Protein AF-A0AAW0ZLN6-F1 (afdb_monomer_lite)

Foldseek 3Di:
DDDDDPDDPPPPPPPDPPPPDLCLQPVVLVPDDLDDPVDDDDDDDDDPDDDVPVVVVVVVVVQVPPDDDDDDDDDDPVNLLVCLVVLLPDDCVPPNRNSSLSVVQVVVCPDPVDPNDDDPVSVVSSVSVVSVVVVVVRVVVVVVVVVVVVVVVVVVVVVVVVVVVVVVPD

Sequence (170 aa):
MRRREKTARSEISSKGRKQVDEDAWREPLEAISINDDEWWCMVTMMVETITEHSRFVSLFNAAAEEGKRKAIYSLSYHKMLASVRTLSKQSLDKCPAIQGVCHYASKVLNEENYYGALPSWLMARIIKYLIYRAREESIGIVKRLADLEREIDEEYWIMQTVANSGEKQD

Secondary structure (DSSP, 8-state):
---------------------TTTTHHHHHH--S--SS------PPPSSSS-HHHHHHHHHHHHHS-S--PPPP--HHHHHHHHHHHTTS-GGGSTTTTHHHHHHHHHHHSTTS-S---HHHHHHHHHHHHHHHHHHHHHHHHHHHHHHHHHHHHHHHHHHHHHHHTT--

Organism: NCBI:txid166442

Radius of gyration: 26.91 Å; chains: 1; bounding box: 92×45×73 Å

Structure (mmCIF, N/CA/C/O backbone):
data_AF-A0AAW0ZLN6-F1
#
_entry.id   AF-A0AAW0ZLN6-F1
#
loop_
_atom_site.group_PDB
_atom_site.id
_atom_site.type_symbol
_atom_site.label_atom_id
_atom_site.label_alt_id
_atom_site.label_comp_id
_atom_site.label_asym_id
_atom_site.label_entity_id
_atom_site.label_seq_id
_atom_site.pdbx_PDB_ins_code
_atom_site.Cartn_x
_atom_site.Cartn_y
_atom_site.Cartn_z
_atom_site.occupancy
_atom_site.B_iso_or_equiv
_atom_site.auth_seq_id
_atom_site.auth_comp_id
_atom_site.auth_asym_id
_atom_site.auth_atom_id
_atom_site.pdbx_PDB_model_num
ATOM 1 N N . MET A 1 1 ? 64.505 -22.760 26.248 1.00 38.78 1 MET A N 1
ATOM 2 C CA . MET A 1 1 ? 64.114 -22.612 24.825 1.00 38.78 1 MET A CA 1
ATOM 3 C C . MET A 1 1 ? 62.632 -22.935 24.668 1.00 38.78 1 MET A C 1
ATOM 5 O O . MET A 1 1 ? 62.131 -23.801 25.370 1.00 38.78 1 MET A O 1
ATOM 9 N N . ARG A 1 2 ? 61.936 -22.150 23.839 1.00 41.72 2 ARG A N 1
ATOM 10 C CA . ARG A 1 2 ? 60.476 -21.935 23.797 1.00 41.72 2 ARG A CA 1
ATOM 11 C C . ARG A 1 2 ? 59.646 -23.190 23.470 1.00 41.72 2 ARG A C 1
ATOM 13 O O . ARG A 1 2 ? 59.911 -23.857 22.474 1.00 41.72 2 ARG A O 1
ATOM 20 N N . ARG A 1 3 ? 58.581 -23.428 24.252 1.00 37.84 3 ARG A N 1
ATOM 21 C CA . ARG A 1 3 ? 57.436 -24.281 23.881 1.00 37.84 3 ARG A CA 1
ATOM 22 C C . ARG A 1 3 ? 56.754 -23.668 22.651 1.00 37.84 3 ARG A C 1
ATOM 24 O O . ARG A 1 3 ? 56.339 -22.515 22.699 1.00 37.84 3 ARG A O 1
ATOM 31 N N . ARG A 1 4 ? 56.665 -24.417 21.549 1.00 39.91 4 ARG A N 1
ATOM 32 C CA . ARG A 1 4 ? 55.800 -24.076 20.411 1.00 39.91 4 ARG A CA 1
ATOM 33 C C . ARG A 1 4 ? 54.396 -24.587 20.719 1.00 39.91 4 ARG A C 1
ATOM 35 O O . ARG A 1 4 ? 54.138 -25.782 20.607 1.00 39.91 4 ARG A O 1
ATOM 42 N N . GLU A 1 5 ? 53.517 -23.678 21.117 1.00 41.06 5 GLU A N 1
ATOM 43 C CA . GLU A 1 5 ? 52.072 -23.886 21.071 1.00 41.06 5 GLU A CA 1
ATOM 44 C C . GLU A 1 5 ? 51.669 -24.112 19.609 1.00 41.06 5 GLU A C 1
ATOM 46 O O . GLU A 1 5 ? 51.862 -23.250 18.751 1.00 41.06 5 GLU A O 1
ATOM 51 N N . LYS A 1 6 ? 51.166 -25.310 19.303 1.00 42.81 6 LYS A N 1
ATOM 52 C CA . LYS A 1 6 ? 50.461 -25.568 18.048 1.00 42.81 6 LYS A CA 1
ATOM 53 C C . LYS A 1 6 ? 49.054 -25.017 18.218 1.00 42.81 6 LYS A C 1
ATOM 55 O O . LYS A 1 6 ? 48.228 -25.613 18.902 1.00 42.81 6 LYS A O 1
ATOM 60 N N . THR A 1 7 ? 48.818 -23.862 17.616 1.00 39.91 7 THR A N 1
ATOM 61 C CA . THR A 1 7 ? 47.513 -23.222 17.502 1.00 39.91 7 THR A CA 1
ATOM 62 C C . THR A 1 7 ? 46.550 -24.192 16.821 1.00 39.91 7 THR A C 1
ATOM 64 O O . THR A 1 7 ? 46.759 -24.584 15.670 1.00 39.91 7 THR A O 1
ATOM 67 N N . ALA A 1 8 ? 45.512 -24.606 17.546 1.00 41.22 8 ALA A N 1
ATOM 68 C CA . ALA A 1 8 ? 44.371 -25.294 16.971 1.00 41.22 8 ALA A CA 1
ATOM 69 C C . ALA A 1 8 ? 43.757 -24.366 15.915 1.00 41.22 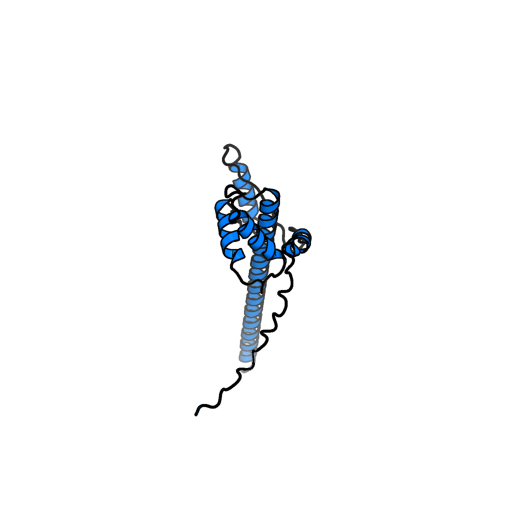8 ALA A C 1
ATOM 71 O O . ALA A 1 8 ? 43.285 -23.275 16.236 1.00 41.22 8 ALA A O 1
ATOM 72 N N . ARG A 1 9 ? 43.817 -24.771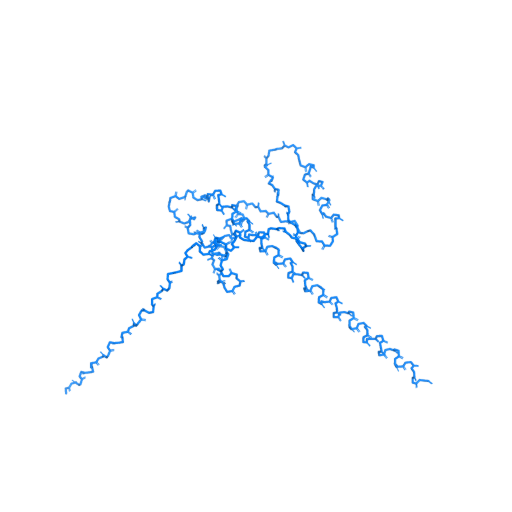 14.642 1.00 39.38 9 ARG A N 1
ATOM 73 C CA . ARG A 1 9 ? 43.003 -24.160 13.592 1.00 39.38 9 ARG A CA 1
ATOM 74 C C . ARG A 1 9 ? 41.553 -24.398 13.995 1.00 39.38 9 ARG A C 1
ATOM 76 O O . ARG A 1 9 ? 41.092 -25.533 13.937 1.00 39.38 9 ARG A O 1
ATOM 83 N N . SER A 1 10 ? 40.863 -23.351 14.441 1.00 37.06 10 SER A N 1
ATOM 84 C CA . SER A 1 10 ? 39.412 -23.391 14.471 1.00 37.06 10 SER A CA 1
ATOM 85 C C . SER A 1 10 ? 38.959 -23.476 13.020 1.00 37.06 10 SER A C 1
ATOM 87 O O . SER A 1 10 ? 39.154 -22.565 12.214 1.00 37.06 10 SER A O 1
ATOM 89 N N . GLU A 1 11 ? 38.420 -24.632 12.657 1.00 37.75 11 GLU A N 1
ATOM 90 C CA . GLU A 1 11 ? 37.559 -24.743 11.497 1.00 37.75 11 GLU A CA 1
ATOM 91 C C . GLU A 1 11 ? 36.380 -23.813 11.766 1.00 37.75 11 GLU A C 1
ATOM 93 O O . GLU A 1 11 ? 35.465 -24.113 12.534 1.00 37.75 11 GLU A O 1
ATOM 98 N N . ILE A 1 12 ? 36.444 -22.618 11.179 1.00 40.19 12 ILE A N 1
ATOM 99 C CA . ILE A 1 12 ? 35.278 -21.769 11.010 1.00 40.19 12 ILE A CA 1
ATOM 100 C C . ILE A 1 12 ? 34.367 -22.566 10.084 1.00 40.19 12 ILE A C 1
ATOM 102 O O . ILE A 1 12 ? 34.496 -22.515 8.863 1.00 40.19 12 ILE A O 1
ATOM 106 N N . SER A 1 13 ? 33.494 -23.362 10.700 1.00 37.44 13 SER A N 1
ATOM 107 C CA . SER A 1 13 ? 32.329 -23.971 10.082 1.00 37.44 13 SER A CA 1
ATOM 108 C C . SER A 1 13 ? 31.575 -22.851 9.378 1.00 37.44 13 SER A C 1
ATOM 110 O O . SER A 1 13 ? 30.808 -22.108 10.000 1.00 37.44 13 SER A O 1
ATOM 112 N N . SER A 1 14 ? 31.803 -22.723 8.075 1.00 42.25 14 SER A N 1
ATOM 113 C CA . SER A 1 14 ? 30.964 -21.979 7.158 1.00 42.25 14 SER A CA 1
ATOM 114 C C . SER A 1 14 ? 29.592 -22.644 7.178 1.00 42.25 14 SER A C 1
ATOM 116 O O . SER A 1 14 ? 29.271 -23.492 6.352 1.00 42.25 14 SER A O 1
ATOM 118 N N . LYS A 1 15 ? 28.768 -22.276 8.173 1.00 43.50 15 LYS A N 1
ATOM 119 C CA . LYS A 1 15 ? 27.323 -22.488 8.129 1.00 43.50 15 LYS A CA 1
ATOM 120 C C . LYS A 1 15 ? 26.894 -21.952 6.774 1.00 43.50 15 LYS A C 1
ATOM 122 O O . LYS A 1 15 ? 26.976 -20.743 6.551 1.00 43.50 15 LYS A O 1
ATOM 127 N N . GLY A 1 16 ? 26.550 -22.866 5.868 1.00 39.69 16 GLY A N 1
ATOM 128 C CA . GLY A 1 16 ? 26.149 -22.535 4.514 1.00 39.69 16 GLY A CA 1
ATOM 129 C C . GLY A 1 16 ? 25.142 -21.402 4.591 1.00 39.69 16 GLY A C 1
ATOM 130 O O . GLY A 1 16 ? 24.131 -21.518 5.290 1.00 39.69 16 GLY A O 1
ATOM 131 N N . ARG A 1 17 ? 25.455 -20.273 3.947 1.00 47.38 17 ARG A N 1
ATOM 132 C CA . ARG A 1 17 ? 24.444 -19.255 3.687 1.00 47.38 17 ARG A CA 1
ATOM 133 C C . ARG A 1 17 ? 23.323 -20.004 2.981 1.00 47.38 17 ARG A C 1
ATOM 135 O O . ARG A 1 17 ? 23.531 -20.465 1.862 1.00 47.38 17 ARG A O 1
ATOM 142 N N . LYS A 1 18 ? 22.189 -20.204 3.664 1.00 53.25 18 LYS A N 1
ATOM 143 C CA . LYS A 1 18 ? 20.968 -20.675 3.011 1.00 53.25 18 LYS A CA 1
ATOM 144 C C . LYS A 1 18 ? 20.799 -19.771 1.801 1.00 53.25 18 LYS A C 1
ATOM 146 O O . LYS A 1 18 ? 20.808 -18.551 1.963 1.00 53.25 18 LYS A O 1
ATOM 151 N N . GLN A 1 19 ? 20.780 -20.365 0.617 1.00 54.72 19 GLN A N 1
ATOM 152 C CA . GLN A 1 19 ? 20.535 -19.640 -0.615 1.00 54.72 19 GLN A CA 1
ATOM 153 C C . GLN A 1 19 ? 19.137 -19.041 -0.450 1.00 54.72 19 GLN A C 1
ATOM 155 O O . GLN A 1 19 ? 18.147 -19.768 -0.425 1.00 54.72 19 GLN A O 1
ATOM 160 N N . VAL A 1 20 ? 19.078 -17.747 -0.140 1.00 64.12 20 VAL A N 1
ATOM 161 C CA . VAL A 1 20 ? 17.812 -17.031 -0.031 1.00 64.12 20 VAL A CA 1
ATOM 162 C C . VAL A 1 20 ? 17.320 -16.913 -1.459 1.00 64.12 20 VAL A C 1
ATOM 164 O O . VAL A 1 20 ? 18.023 -16.352 -2.297 1.00 64.12 20 VAL A O 1
ATOM 167 N N . ASP A 1 21 ? 16.170 -17.513 -1.739 1.00 76.50 21 ASP A N 1
ATOM 168 C CA . ASP A 1 21 ? 15.508 -17.363 -3.024 1.00 76.50 21 ASP A CA 1
ATOM 169 C C . ASP A 1 21 ? 15.194 -15.873 -3.236 1.00 76.50 21 ASP A C 1
ATOM 171 O O . ASP A 1 21 ? 14.405 -15.279 -2.497 1.00 76.50 21 ASP A O 1
ATOM 175 N N . GLU A 1 22 ? 15.878 -15.260 -4.209 1.00 75.75 22 GLU A N 1
ATOM 176 C CA . GLU A 1 22 ? 15.745 -13.836 -4.534 1.00 75.75 22 GLU A CA 1
ATOM 177 C C . GLU A 1 22 ? 14.335 -13.487 -5.037 1.00 75.75 22 GLU A C 1
ATOM 179 O O . GLU A 1 22 ? 13.970 -12.312 -5.008 1.00 75.75 22 GLU A O 1
ATOM 184 N N . ASP A 1 23 ? 13.540 -14.484 -5.443 1.00 83.62 23 ASP A N 1
ATOM 185 C CA . ASP A 1 23 ? 12.185 -14.336 -5.976 1.00 83.62 23 ASP A CA 1
ATOM 186 C C . ASP A 1 23 ? 11.084 -14.810 -5.012 1.00 83.62 23 ASP A C 1
ATOM 188 O O . ASP A 1 23 ? 9.899 -14.715 -5.343 1.00 83.62 23 ASP A O 1
ATOM 192 N N . ALA A 1 24 ? 11.428 -15.211 -3.782 1.00 87.50 24 ALA A N 1
ATOM 193 C CA . ALA A 1 24 ? 10.465 -15.665 -2.766 1.00 87.50 24 ALA A CA 1
ATOM 194 C C . ALA A 1 24 ? 9.379 -14.625 -2.415 1.00 87.50 24 ALA A C 1
ATOM 196 O O . ALA A 1 24 ? 8.354 -14.944 -1.814 1.00 87.50 24 ALA A O 1
ATOM 197 N N . TRP A 1 25 ? 9.594 -13.361 -2.781 1.00 90.06 25 TRP A N 1
ATOM 198 C CA . TRP A 1 25 ? 8.637 -12.271 -2.615 1.00 90.06 25 TRP A CA 1
ATOM 199 C C . TRP A 1 25 ? 7.495 -12.301 -3.634 1.00 90.06 25 TRP A C 1
ATOM 201 O O . TRP A 1 25 ? 6.446 -11.703 -3.386 1.00 90.06 25 TRP A O 1
ATOM 211 N N . ARG A 1 26 ? 7.688 -12.959 -4.783 1.00 91.69 26 ARG A N 1
ATOM 212 C CA . ARG A 1 26 ? 6.788 -12.872 -5.934 1.00 91.69 26 ARG A CA 1
ATOM 213 C C . ARG A 1 26 ? 5.435 -13.497 -5.636 1.00 91.69 26 ARG A C 1
ATOM 215 O O . ARG A 1 26 ? 4.430 -12.803 -5.724 1.00 91.69 26 ARG A O 1
ATOM 222 N N . GLU A 1 27 ? 5.402 -14.774 -5.274 1.00 92.00 27 GLU A N 1
ATOM 223 C CA . GLU A 1 27 ? 4.145 -15.493 -5.033 1.00 92.00 27 GLU A CA 1
ATOM 224 C C . GLU A 1 27 ? 3.299 -14.835 -3.924 1.00 92.00 27 GLU A C 1
ATOM 226 O O . GLU A 1 27 ? 2.135 -14.524 -4.190 1.00 92.00 27 GLU A O 1
ATOM 231 N N . PRO A 1 28 ? 3.853 -14.485 -2.743 1.00 91.31 28 PRO A N 1
ATOM 232 C CA . PRO A 1 28 ? 3.074 -13.814 -1.705 1.00 91.31 28 PRO A CA 1
ATOM 233 C C . PRO A 1 28 ? 2.571 -12.431 -2.136 1.00 91.31 28 PRO A C 1
ATOM 235 O O . PRO A 1 28 ? 1.467 -12.037 -1.768 1.00 91.31 28 PRO A O 1
ATOM 238 N N . LEU A 1 29 ? 3.343 -11.691 -2.941 1.00 91.88 29 LEU A N 1
ATOM 239 C CA . LEU A 1 29 ? 2.915 -10.388 -3.449 1.00 91.88 29 LEU A CA 1
ATOM 240 C C . LEU A 1 29 ? 1.784 -10.522 -4.474 1.00 91.88 29 LEU A C 1
ATOM 242 O O . LEU A 1 29 ? 0.854 -9.713 -4.478 1.00 91.88 29 LEU A O 1
ATOM 246 N N . GLU A 1 30 ? 1.837 -11.530 -5.344 1.00 91.69 30 GLU A N 1
ATOM 247 C CA . GLU A 1 30 ? 0.769 -11.800 -6.309 1.00 91.69 30 GLU A CA 1
ATOM 248 C C . GLU A 1 30 ? -0.519 -12.260 -5.616 1.00 91.69 30 GLU A C 1
ATOM 250 O O . GLU A 1 30 ? -1.596 -11.817 -6.012 1.00 91.69 30 GLU A O 1
ATOM 255 N N . ALA A 1 31 ? -0.412 -13.026 -4.528 1.00 91.12 31 ALA A N 1
ATOM 256 C CA . ALA A 1 31 ? -1.553 -13.489 -3.741 1.00 91.12 31 ALA A CA 1
ATOM 257 C C . ALA A 1 31 ? -2.311 -12.369 -2.998 1.00 91.12 31 ALA A C 1
ATOM 259 O O . ALA A 1 31 ? -3.475 -12.553 -2.648 1.00 91.12 31 ALA A O 1
ATOM 260 N N . ILE A 1 32 ? -1.695 -11.200 -2.764 1.00 87.88 32 ILE A N 1
ATOM 261 C CA . ILE A 1 32 ? -2.375 -10.070 -2.109 1.00 87.88 32 ILE A CA 1
ATOM 262 C C . ILE A 1 32 ? -3.548 -9.579 -2.969 1.00 87.88 32 ILE A C 1
ATOM 264 O O . ILE A 1 32 ? -3.350 -9.149 -4.112 1.00 87.88 32 ILE A O 1
ATOM 268 N N . SER A 1 33 ? -4.745 -9.540 -2.376 1.00 87.56 33 SER A N 1
ATOM 269 C CA . SER A 1 33 ? -5.865 -8.768 -2.915 1.00 87.56 33 SER A CA 1
ATOM 270 C C . SER A 1 33 ? -5.719 -7.294 -2.545 1.00 87.56 33 SER A C 1
ATOM 272 O O . SER A 1 33 ? -5.470 -6.948 -1.389 1.00 87.56 33 SER A O 1
ATOM 274 N N . ILE A 1 34 ? -5.879 -6.414 -3.536 1.00 83.69 34 ILE A N 1
ATOM 275 C CA . ILE A 1 34 ? -5.872 -4.964 -3.310 1.00 83.69 34 ILE A CA 1
ATOM 276 C C . ILE A 1 34 ? -7.172 -4.507 -2.642 1.00 83.69 34 ILE A C 1
ATOM 278 O O . ILE A 1 34 ? -7.116 -3.557 -1.873 1.00 83.69 34 ILE A O 1
ATOM 282 N N . ASN A 1 35 ? -8.299 -5.174 -2.914 1.00 86.56 35 ASN A N 1
ATOM 283 C CA . ASN A 1 35 ? -9.623 -4.815 -2.403 1.00 86.56 35 ASN A CA 1
ATOM 284 C C . ASN A 1 35 ? -10.279 -6.010 -1.706 1.00 86.56 35 ASN A C 1
ATOM 286 O O . ASN A 1 35 ? -10.167 -7.140 -2.186 1.00 86.56 35 ASN A O 1
ATOM 290 N N . ASP A 1 36 ? -10.982 -5.749 -0.612 1.00 84.38 36 ASP A N 1
ATOM 291 C CA . ASP A 1 36 ? -11.849 -6.697 0.087 1.00 84.38 36 ASP A CA 1
ATOM 292 C C . ASP A 1 36 ? -12.923 -5.953 0.894 1.00 84.38 36 ASP A C 1
ATOM 294 O O . ASP A 1 36 ? -13.135 -4.754 0.704 1.00 84.38 36 ASP A O 1
ATOM 298 N N . ASP A 1 37 ? -13.606 -6.674 1.780 1.00 81.75 37 ASP A N 1
ATOM 299 C CA . ASP A 1 37 ? -14.712 -6.154 2.580 1.00 81.75 37 ASP A CA 1
ATOM 300 C C . ASP A 1 37 ? -14.281 -5.050 3.567 1.00 81.75 37 ASP A C 1
ATOM 302 O O . ASP A 1 37 ? -15.103 -4.225 3.966 1.00 81.75 37 ASP A O 1
ATOM 306 N N . GLU A 1 38 ? -13.001 -4.993 3.958 1.00 76.25 38 GLU A N 1
ATOM 307 C CA . GLU A 1 38 ? -12.486 -4.029 4.941 1.00 76.25 38 GLU A CA 1
ATOM 308 C C . GLU A 1 38 ? -11.693 -2.873 4.313 1.00 76.25 38 GLU A C 1
ATOM 310 O O . GLU A 1 38 ? -11.442 -1.853 4.976 1.00 76.25 38 GLU A O 1
ATOM 315 N N . TRP A 1 39 ? -11.274 -3.017 3.052 1.00 79.88 39 TRP A N 1
ATOM 316 C CA . TRP A 1 39 ? -10.447 -2.041 2.354 1.00 79.88 39 TRP A CA 1
ATOM 317 C C . TRP A 1 39 ? -10.761 -1.967 0.857 1.00 79.88 39 TRP A C 1
ATOM 319 O O . TRP A 1 39 ? -10.666 -2.953 0.129 1.00 79.88 39 TRP A O 1
ATOM 329 N N . TRP A 1 40 ? -11.017 -0.748 0.375 1.00 80.69 40 TRP A N 1
ATOM 330 C CA . TRP A 1 40 ? -11.183 -0.454 -1.045 1.00 80.69 40 TRP A CA 1
ATOM 331 C C . TRP A 1 40 ? -10.194 0.626 -1.489 1.00 80.69 40 TRP A C 1
ATOM 333 O O . TRP A 1 40 ? -10.169 1.735 -0.959 1.00 80.69 40 TRP A O 1
ATOM 343 N N . CYS A 1 41 ? -9.396 0.320 -2.508 1.00 82.69 41 CYS A N 1
ATOM 344 C CA . CYS A 1 41 ? -8.434 1.214 -3.132 1.00 82.69 41 CYS A CA 1
ATOM 345 C C . CYS A 1 41 ? -8.779 1.444 -4.608 1.00 82.69 41 CYS A C 1
ATOM 347 O O . CYS A 1 41 ? -9.012 0.510 -5.378 1.00 82.69 41 CYS A O 1
ATOM 349 N N . MET A 1 42 ? -8.757 2.714 -5.013 1.00 80.06 42 MET A N 1
ATOM 350 C CA . MET A 1 42 ? -8.804 3.126 -6.411 1.00 80.06 42 MET A CA 1
ATOM 351 C C . MET A 1 42 ? -7.467 3.768 -6.780 1.00 80.06 42 MET A C 1
ATOM 353 O O . MET A 1 42 ? -7.031 4.721 -6.135 1.00 80.06 42 MET A O 1
ATOM 357 N N . VAL A 1 43 ? -6.823 3.260 -7.829 1.00 77.75 43 VAL A N 1
ATOM 358 C CA . VAL A 1 43 ? -5.569 3.811 -8.353 1.00 77.75 43 VAL A CA 1
ATOM 359 C C . VAL A 1 43 ? -5.880 4.566 -9.634 1.00 77.75 43 VAL A C 1
ATOM 361 O O . VAL A 1 43 ? -6.381 3.975 -10.587 1.00 77.75 43 VAL A O 1
ATOM 364 N N . THR A 1 44 ? -5.559 5.860 -9.673 1.00 75.06 44 THR A N 1
ATOM 365 C CA . THR A 1 44 ? -5.712 6.669 -10.888 1.00 75.06 44 THR A CA 1
ATOM 366 C C . THR A 1 44 ? -4.394 7.347 -11.237 1.00 75.06 44 THR A C 1
ATOM 368 O O . THR A 1 44 ? -3.730 7.909 -10.368 1.00 75.06 44 THR A O 1
ATOM 371 N N . MET A 1 45 ? -4.006 7.287 -12.511 1.00 73.62 45 MET A N 1
ATOM 372 C CA . MET A 1 45 ? -2.817 7.958 -13.032 1.00 73.62 45 MET A CA 1
ATOM 373 C C . MET A 1 45 ? -3.213 9.314 -13.617 1.00 73.62 45 MET A C 1
ATOM 375 O O . MET A 1 45 ? -4.045 9.380 -14.520 1.00 73.62 45 MET A O 1
ATOM 379 N N . MET A 1 46 ? -2.603 10.387 -13.119 1.00 68.94 46 MET A N 1
ATOM 380 C CA . MET A 1 46 ? -2.698 11.706 -13.739 1.00 68.94 46 MET A CA 1
ATOM 381 C C . MET A 1 46 ? -1.558 11.860 -14.742 1.00 68.94 46 MET A C 1
ATOM 383 O O . MET A 1 46 ? -0.389 11.766 -14.373 1.00 68.94 46 MET A O 1
ATOM 387 N N . VAL A 1 47 ? -1.901 12.089 -16.006 1.00 63.25 47 VAL A N 1
ATOM 388 C CA . VAL A 1 47 ? -0.943 12.481 -17.044 1.00 63.25 47 VAL A CA 1
ATOM 389 C C . VAL A 1 47 ? -1.029 14.000 -17.170 1.00 63.25 47 VAL A C 1
ATOM 391 O O . VAL A 1 47 ? -2.132 14.534 -17.285 1.00 63.25 47 VAL A O 1
ATOM 394 N N . GLU A 1 48 ? 0.105 14.704 -17.103 1.00 57.97 48 GLU A N 1
ATOM 395 C CA . GLU A 1 48 ? 0.206 16.175 -17.204 1.00 57.97 48 GLU A CA 1
ATOM 396 C C . GLU A 1 48 ? -0.078 16.684 -18.632 1.00 57.97 48 GLU A C 1
ATOM 398 O O . GLU A 1 48 ? 0.696 17.422 -19.233 1.00 57.97 48 GLU A O 1
ATOM 403 N N . THR A 1 49 ? -1.204 16.278 -19.208 1.00 52.72 49 THR A N 1
ATOM 404 C CA . THR A 1 49 ? -1.692 16.742 -20.505 1.00 52.72 49 THR A CA 1
ATOM 405 C C . THR A 1 49 ? -3.138 17.180 -20.313 1.00 52.72 49 THR A C 1
ATOM 407 O O . THR A 1 49 ? -4.055 16.374 -20.191 1.00 52.72 49 THR A O 1
ATOM 410 N N . ILE A 1 50 ? -3.288 18.490 -20.171 1.00 61.09 50 ILE A N 1
ATOM 411 C CA . ILE A 1 50 ? -4.480 19.267 -19.825 1.00 61.09 50 ILE A CA 1
ATOM 412 C C . ILE A 1 50 ? -5.760 18.774 -20.532 1.00 61.09 50 ILE A C 1
ATOM 414 O O . ILE A 1 50 ? -5.786 18.685 -21.755 1.00 61.09 50 ILE A O 1
ATOM 418 N N . THR A 1 51 ? -6.822 18.510 -19.750 1.00 54.62 51 THR A N 1
ATOM 419 C CA . THR A 1 51 ? -8.240 18.908 -19.995 1.00 54.62 51 THR A CA 1
ATOM 420 C C . THR A 1 51 ? -9.209 18.390 -18.915 1.00 54.62 51 THR A C 1
ATOM 422 O O . THR A 1 51 ? -10.223 19.033 -18.676 1.00 54.62 51 THR A O 1
ATOM 425 N N . GLU A 1 52 ? -8.897 17.313 -18.181 1.00 59.25 52 GLU A N 1
ATOM 426 C CA . GLU A 1 52 ? -9.845 16.706 -17.213 1.00 59.25 52 GLU A CA 1
ATOM 427 C C . GLU A 1 52 ? -9.514 16.950 -15.726 1.00 59.25 52 GLU A C 1
ATOM 429 O O . GLU A 1 52 ? -9.786 16.111 -14.868 1.00 59.25 52 GLU A O 1
ATOM 434 N N . HIS A 1 53 ? -8.952 18.111 -15.374 1.00 67.06 53 HIS A N 1
ATOM 435 C CA . HIS A 1 53 ? -8.693 18.451 -13.964 1.00 67.06 53 HIS A CA 1
ATOM 436 C C . HIS A 1 53 ? -9.975 18.414 -13.107 1.00 67.06 53 HIS A C 1
ATOM 438 O O . HIS A 1 53 ? -9.949 17.943 -11.972 1.00 67.06 53 HIS A O 1
ATOM 444 N N . SER A 1 54 ? -11.115 18.824 -13.677 1.00 71.56 54 SER A N 1
ATOM 445 C CA . SER A 1 54 ? -12.427 18.804 -13.015 1.00 71.56 54 SER A CA 1
ATOM 446 C C . SER A 1 54 ? -12.857 17.402 -12.584 1.00 71.56 54 SER A C 1
ATOM 448 O O . SER A 1 54 ? -13.364 17.242 -11.479 1.00 71.56 54 SER A O 1
ATOM 450 N N . ARG A 1 55 ? -12.601 16.374 -13.401 1.00 72.25 55 ARG A N 1
ATOM 451 C CA . ARG A 1 55 ? -12.964 14.986 -13.088 1.00 72.25 55 ARG A CA 1
ATOM 452 C C . ARG A 1 55 ? -12.206 14.466 -11.872 1.00 72.25 55 ARG A C 1
ATOM 454 O O . ARG A 1 55 ? -12.809 13.840 -11.007 1.00 72.25 55 ARG A O 1
ATOM 461 N N . PHE A 1 56 ? -10.906 14.742 -11.788 1.00 73.88 56 PHE A N 1
ATOM 462 C CA . PHE A 1 56 ? -10.095 14.365 -10.629 1.00 73.88 56 PHE A CA 1
ATOM 463 C C . PHE A 1 56 ? -10.527 15.109 -9.370 1.00 73.88 56 PHE A C 1
ATOM 465 O O . PHE A 1 56 ? -10.660 14.487 -8.322 1.00 73.88 56 PHE A O 1
ATOM 472 N N . VAL A 1 57 ? -10.810 16.411 -9.478 1.00 74.81 57 VAL A N 1
ATOM 473 C CA . VAL A 1 57 ? -11.340 17.207 -8.363 1.00 74.81 57 VAL A CA 1
ATOM 474 C C . VAL A 1 57 ? -12.677 16.646 -7.880 1.00 74.81 57 VAL A C 1
ATOM 476 O O . VAL A 1 57 ? -12.836 16.432 -6.685 1.00 74.81 57 VAL A O 1
ATOM 479 N N . SER A 1 58 ? -13.609 16.318 -8.779 1.00 77.38 58 SER A N 1
ATOM 480 C CA . SER A 1 58 ? -14.872 15.667 -8.408 1.00 77.38 58 SER A CA 1
ATOM 481 C C . SER A 1 58 ? -14.652 14.322 -7.719 1.00 77.38 58 SER A C 1
ATOM 483 O O . SER A 1 58 ? -15.324 14.027 -6.738 1.00 77.38 58 SER A O 1
ATOM 485 N N . LEU A 1 59 ? -13.697 13.519 -8.193 1.00 74.81 59 LEU A N 1
ATOM 486 C CA . LEU A 1 59 ? -13.391 12.209 -7.619 1.00 74.81 59 LEU A CA 1
ATOM 487 C C . LEU A 1 59 ? -12.754 12.337 -6.227 1.00 74.81 59 LEU A C 1
ATOM 489 O O . LEU A 1 59 ? -13.09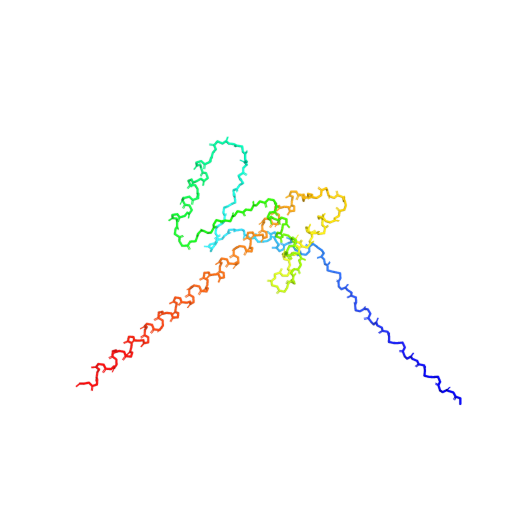7 11.577 -5.326 1.00 74.81 59 LEU A O 1
ATOM 493 N N . PHE A 1 60 ? -11.887 13.332 -6.023 1.00 75.38 60 PHE A N 1
ATOM 494 C CA . PHE A 1 60 ? -11.321 13.651 -4.712 1.00 75.38 60 PHE A CA 1
ATOM 495 C C . PHE A 1 60 ? -12.351 14.255 -3.754 1.00 75.38 60 PHE A C 1
ATOM 497 O O . PHE A 1 60 ? -12.331 13.911 -2.577 1.00 75.38 60 PHE A O 1
ATOM 504 N N . ASN A 1 61 ? -13.273 15.089 -4.236 1.00 77.62 61 ASN A N 1
ATOM 505 C CA . ASN A 1 61 ? -14.347 15.651 -3.415 1.00 77.62 61 ASN A CA 1
ATOM 506 C C . ASN A 1 61 ? -15.343 14.569 -2.994 1.00 77.62 61 ASN A C 1
ATOM 508 O O . ASN A 1 61 ? -15.602 14.419 -1.807 1.00 77.62 61 ASN A O 1
ATOM 512 N N . ALA A 1 62 ? -15.800 13.732 -3.931 1.00 75.00 62 ALA A N 1
ATOM 513 C CA . ALA A 1 62 ? -16.619 12.563 -3.614 1.00 75.00 62 ALA A CA 1
ATOM 514 C C . ALA A 1 62 ? -15.885 11.611 -2.659 1.00 75.00 62 ALA A C 1
ATOM 516 O O . ALA A 1 62 ? -16.488 10.983 -1.793 1.00 75.00 62 ALA A O 1
ATOM 517 N N . ALA A 1 63 ? -14.558 11.513 -2.785 1.00 72.00 63 ALA A N 1
ATOM 518 C CA . ALA A 1 63 ? -13.762 10.773 -1.829 1.00 72.00 63 ALA A CA 1
ATOM 519 C C . ALA A 1 63 ? -13.752 11.418 -0.428 1.00 72.00 63 ALA A C 1
ATOM 521 O O . ALA A 1 63 ? -13.919 10.718 0.568 1.00 72.00 63 ALA A O 1
ATOM 522 N N . ALA A 1 64 ? -13.592 12.733 -0.338 1.00 69.81 64 ALA A N 1
ATOM 523 C CA . ALA A 1 64 ? -13.605 13.456 0.928 1.00 69.81 64 ALA A CA 1
ATOM 524 C C . ALA A 1 64 ? -14.986 13.443 1.618 1.00 69.81 64 ALA A C 1
ATOM 526 O O . ALA A 1 64 ? -15.048 13.441 2.844 1.00 69.81 64 ALA A O 1
ATOM 527 N N . GLU A 1 65 ? -16.079 13.410 0.851 1.00 72.12 65 GLU A N 1
ATOM 528 C CA . GLU A 1 65 ? -17.459 13.436 1.361 1.00 72.12 65 GLU A CA 1
ATOM 529 C C . GLU A 1 65 ? -17.947 12.078 1.905 1.00 72.12 65 GLU A C 1
ATOM 531 O O . GLU A 1 65 ? -18.827 12.046 2.762 1.00 72.12 65 GLU A O 1
ATOM 536 N N . GLU A 1 66 ? -17.360 10.951 1.482 1.00 66.25 66 GLU A N 1
ATOM 537 C CA . GLU A 1 66 ? -17.825 9.589 1.825 1.00 66.25 66 GLU A CA 1
ATOM 538 C C . GLU A 1 66 ? -17.499 9.120 3.268 1.00 66.25 66 GLU A C 1
ATOM 540 O O . GLU A 1 66 ? -17.591 7.936 3.597 1.00 66.25 66 GLU A O 1
ATOM 545 N N . GLY A 1 67 ? -17.150 10.033 4.176 1.00 65.69 67 GLY A N 1
ATOM 546 C CA . GLY A 1 67 ? -16.996 9.733 5.601 1.00 65.69 67 GLY A CA 1
ATOM 547 C C . GLY A 1 67 ? -15.773 8.868 5.951 1.00 65.69 67 GLY A C 1
ATOM 548 O O . GLY A 1 67 ? -14.667 9.103 5.471 1.00 65.69 67 GLY A O 1
ATOM 549 N N . LYS A 1 68 ? -15.959 7.908 6.877 1.00 59.06 68 LYS A N 1
ATOM 550 C CA . LYS A 1 68 ? -14.964 7.373 7.842 1.00 59.06 68 LYS A CA 1
ATOM 551 C C . LYS A 1 68 ? -13.600 6.882 7.322 1.00 59.06 68 LYS A C 1
ATOM 553 O O . LYS A 1 68 ? -12.745 6.630 8.167 1.00 59.06 68 LYS A O 1
ATOM 558 N N . ARG A 1 69 ? -13.321 6.750 6.022 1.00 57.81 69 ARG A N 1
ATOM 559 C CA . ARG A 1 69 ? -11.980 6.359 5.536 1.00 57.81 69 ARG A CA 1
ATOM 560 C C . ARG A 1 69 ? -11.731 6.758 4.084 1.00 57.81 69 ARG A C 1
ATOM 562 O O . ARG A 1 69 ? -11.970 5.930 3.216 1.00 57.81 69 ARG A O 1
ATOM 569 N N . LYS A 1 70 ? -11.123 7.919 3.809 1.00 65.56 70 LYS A N 1
ATOM 570 C CA . LYS A 1 70 ? -10.344 8.105 2.566 1.00 65.56 70 LYS A CA 1
ATOM 571 C C . LYS A 1 70 ? -9.102 8.963 2.790 1.00 65.56 70 LYS A C 1
ATOM 573 O O . LYS A 1 70 ? -9.151 10.187 2.801 1.00 65.56 70 LYS A O 1
ATOM 578 N N . ALA A 1 71 ? -7.962 8.296 2.946 1.00 69.88 71 ALA A N 1
ATOM 579 C CA . ALA A 1 71 ? -6.663 8.936 2.796 1.00 69.88 71 ALA A CA 1
ATOM 580 C C . ALA A 1 71 ? -6.311 8.986 1.302 1.00 69.88 71 ALA A C 1
ATOM 582 O O . ALA A 1 71 ? -6.330 7.963 0.616 1.00 69.88 71 ALA A O 1
ATOM 583 N N . ILE A 1 72 ? -5.998 10.177 0.793 1.00 76.00 72 ILE A N 1
ATOM 584 C CA . ILE A 1 72 ? -5.518 10.353 -0.580 1.00 76.00 72 ILE A CA 1
ATOM 585 C C . ILE A 1 72 ? -3.994 10.226 -0.571 1.00 76.00 72 ILE A C 1
ATOM 587 O O . ILE A 1 72 ? -3.296 11.034 0.043 1.00 76.00 72 ILE A O 1
ATOM 591 N N . TYR A 1 73 ? -3.467 9.231 -1.286 1.00 79.56 73 TYR A N 1
ATOM 592 C CA . TYR A 1 73 ? -2.028 9.029 -1.446 1.00 79.56 73 TYR A CA 1
ATOM 593 C C . TYR A 1 73 ? -1.579 9.491 -2.832 1.00 79.56 73 TYR A C 1
ATOM 595 O O . TYR A 1 73 ? -2.105 9.046 -3.849 1.00 79.56 73 TYR A O 1
ATOM 603 N N . SER A 1 74 ? -0.566 10.359 -2.881 1.00 82.88 74 SER A N 1
ATOM 604 C CA . SER A 1 74 ? 0.084 10.756 -4.134 1.00 82.88 74 SER A CA 1
ATOM 605 C C . SER A 1 74 ? 1.399 10.003 -4.317 1.00 82.88 74 SER A C 1
ATOM 607 O O . SER A 1 74 ? 2.305 10.090 -3.480 1.00 82.88 74 SER A O 1
ATOM 609 N N . LEU A 1 75 ? 1.535 9.304 -5.443 1.00 87.12 75 LEU A N 1
ATOM 610 C CA . LEU A 1 75 ? 2.749 8.579 -5.802 1.00 87.12 75 LEU A CA 1
ATOM 611 C C . LEU A 1 75 ? 3.296 9.108 -7.129 1.00 87.12 75 LEU A C 1
ATOM 613 O O . LEU A 1 75 ? 2.677 8.948 -8.173 1.00 87.12 75 LEU A O 1
ATOM 617 N N . SER A 1 76 ? 4.473 9.728 -7.082 1.00 88.38 76 SER A N 1
ATOM 618 C CA . SER A 1 76 ? 5.260 10.041 -8.278 1.00 88.38 76 SER A CA 1
ATOM 619 C C . SER A 1 76 ? 6.352 8.993 -8.474 1.00 88.38 76 SER A C 1
ATOM 621 O O . SER A 1 76 ? 6.742 8.318 -7.518 1.00 88.38 76 SER A O 1
ATOM 623 N N . TYR A 1 77 ? 6.908 8.894 -9.685 1.00 87.31 77 TYR A N 1
ATOM 624 C CA . TYR A 1 77 ? 8.036 7.994 -9.957 1.00 87.31 77 TYR A CA 1
ATOM 625 C C . TYR A 1 77 ? 9.221 8.251 -9.008 1.00 87.31 77 TYR A C 1
ATOM 627 O O . TYR A 1 77 ? 9.756 7.327 -8.401 1.00 87.31 77 TYR A O 1
ATOM 635 N N . HIS A 1 78 ? 9.565 9.521 -8.778 1.00 88.00 78 HIS A N 1
ATOM 636 C CA . HIS A 1 78 ? 10.621 9.913 -7.841 1.00 88.00 78 HIS A CA 1
ATOM 637 C C . HIS A 1 78 ? 10.324 9.473 -6.401 1.00 88.00 78 HIS A C 1
ATOM 639 O O . HIS A 1 78 ? 11.205 8.927 -5.733 1.00 88.00 78 HIS A O 1
ATOM 645 N N . LYS A 1 79 ? 9.081 9.663 -5.928 1.00 90.69 79 LYS A N 1
ATOM 646 C CA . LYS A 1 79 ? 8.653 9.190 -4.602 1.00 90.69 79 LYS A CA 1
ATOM 647 C C . LYS A 1 79 ? 8.732 7.666 -4.512 1.00 90.69 79 LYS A C 1
ATOM 649 O O . LYS A 1 79 ? 9.261 7.156 -3.532 1.00 90.69 79 LYS A O 1
ATOM 654 N N . MET A 1 80 ? 8.289 6.950 -5.546 1.00 92.12 80 MET A N 1
ATOM 655 C CA . MET A 1 80 ? 8.369 5.490 -5.616 1.00 92.12 80 MET A CA 1
ATOM 656 C C . MET A 1 80 ? 9.820 5.002 -5.502 1.00 92.12 80 MET A C 1
ATOM 658 O O . MET A 1 80 ? 10.108 4.135 -4.680 1.00 92.12 80 MET A O 1
ATOM 662 N N . LEU A 1 81 ? 10.750 5.589 -6.263 1.00 91.56 81 LEU A N 1
ATOM 663 C CA . LEU A 1 81 ? 12.173 5.244 -6.180 1.00 91.56 81 LEU A CA 1
ATOM 664 C C . LEU A 1 81 ? 12.767 5.538 -4.797 1.00 91.56 81 LEU A C 1
ATOM 666 O O . LEU A 1 81 ? 13.534 4.732 -4.267 1.00 91.56 81 LEU A O 1
ATOM 670 N N . ALA A 1 82 ? 12.412 6.674 -4.192 1.00 91.25 82 ALA A N 1
ATOM 671 C CA . ALA A 1 82 ? 12.838 7.004 -2.836 1.00 91.25 82 ALA A CA 1
ATOM 672 C C . ALA A 1 82 ? 12.317 5.973 -1.818 1.00 91.25 82 ALA A C 1
ATOM 674 O O . ALA A 1 82 ? 13.084 5.501 -0.979 1.00 91.25 82 ALA A O 1
ATOM 675 N N . SER A 1 83 ? 11.050 5.561 -1.930 1.00 91.19 83 SER A N 1
ATOM 676 C CA . SER A 1 83 ? 10.475 4.502 -1.097 1.00 91.19 83 SER A CA 1
ATOM 677 C C . SER A 1 83 ? 11.206 3.174 -1.278 1.00 91.19 83 SER A C 1
ATOM 679 O O . SER A 1 83 ? 11.559 2.555 -0.280 1.00 91.19 83 SER A O 1
ATOM 681 N N . VAL A 1 84 ? 11.510 2.762 -2.514 1.00 91.94 84 VAL A N 1
ATOM 682 C CA . VAL A 1 84 ? 12.284 1.537 -2.791 1.00 91.94 84 VAL A CA 1
ATOM 683 C C . VAL A 1 84 ? 13.636 1.565 -2.080 1.00 91.94 84 VAL A C 1
ATOM 685 O O . VAL A 1 84 ? 13.965 0.614 -1.380 1.00 91.94 84 VAL A O 1
ATOM 688 N N . ARG A 1 85 ? 14.395 2.663 -2.196 1.00 91.25 85 ARG A N 1
ATOM 689 C CA . ARG A 1 85 ? 15.722 2.809 -1.565 1.00 91.25 85 ARG A CA 1
ATOM 690 C C . ARG A 1 85 ? 15.675 2.798 -0.040 1.00 91.25 85 ARG A C 1
ATOM 692 O O . ARG A 1 85 ? 16.632 2.369 0.599 1.00 91.25 85 ARG A O 1
ATOM 699 N N . THR A 1 86 ? 14.607 3.332 0.545 1.00 90.81 86 THR A N 1
ATOM 700 C CA . THR A 1 86 ? 14.421 3.342 2.000 1.00 90.81 86 THR A CA 1
ATOM 701 C C . THR A 1 86 ? 14.012 1.959 2.496 1.00 90.81 86 THR A C 1
ATOM 703 O O . THR A 1 86 ? 14.591 1.448 3.450 1.00 90.81 86 THR A O 1
ATOM 706 N N . LEU A 1 87 ? 13.045 1.329 1.828 1.00 89.38 87 LEU A N 1
ATOM 707 C CA . LEU A 1 87 ? 12.491 0.036 2.229 1.00 89.38 87 LEU A CA 1
ATOM 708 C C . LEU A 1 87 ? 13.455 -1.122 1.949 1.00 89.38 87 LEU A C 1
ATOM 710 O O . LEU A 1 87 ? 13.457 -2.090 2.699 1.00 89.38 87 LEU A O 1
ATOM 714 N N . SER A 1 88 ? 14.342 -1.005 0.958 1.00 88.50 88 SER A N 1
ATOM 715 C CA . SER A 1 88 ? 15.400 -1.995 0.705 1.00 88.50 88 SER A CA 1
ATOM 716 C C . SER A 1 88 ? 16.497 -2.029 1.777 1.00 88.50 88 SER A C 1
ATOM 718 O O . SER A 1 88 ? 17.342 -2.921 1.762 1.00 88.50 88 SER A O 1
ATOM 720 N N . LYS A 1 89 ? 16.519 -1.064 2.705 1.00 86.12 89 LYS A N 1
ATOM 721 C CA . LYS A 1 89 ? 17.501 -0.992 3.800 1.00 86.12 89 LYS A CA 1
ATOM 722 C C . LYS A 1 89 ? 16.940 -1.424 5.153 1.00 86.12 89 LYS A C 1
ATOM 724 O O . LYS A 1 89 ? 17.709 -1.583 6.096 1.00 86.12 89 LYS A O 1
ATOM 729 N N . GLN A 1 90 ? 15.621 -1.563 5.276 1.00 80.12 90 GLN A N 1
ATOM 730 C CA . GLN A 1 90 ? 14.982 -1.973 6.527 1.00 80.12 90 GLN A CA 1
ATOM 731 C C . GLN A 1 90 ? 15.141 -3.484 6.742 1.00 80.12 90 GLN A C 1
ATOM 733 O O . GLN A 1 90 ? 15.191 -4.239 5.771 1.00 80.12 90 GLN A O 1
ATOM 738 N N . SER A 1 91 ? 15.221 -3.929 8.004 1.00 66.12 91 SER A N 1
ATOM 739 C CA . SER A 1 91 ? 15.237 -5.365 8.303 1.00 66.12 91 SER A CA 1
ATOM 740 C C . SER A 1 91 ? 13.899 -5.997 7.911 1.00 66.12 91 SER A C 1
ATOM 742 O O . SER A 1 91 ? 12.840 -5.381 8.039 1.00 66.12 91 SER A O 1
ATOM 744 N N . LEU A 1 92 ? 13.956 -7.236 7.421 1.00 65.19 92 LEU A N 1
ATOM 745 C CA . LEU A 1 92 ? 12.802 -7.992 6.924 1.00 65.19 92 LEU A CA 1
ATOM 746 C C . LEU A 1 92 ? 11.824 -8.417 8.037 1.00 65.19 92 LEU A C 1
ATOM 748 O O . LEU A 1 92 ? 10.805 -9.039 7.753 1.00 65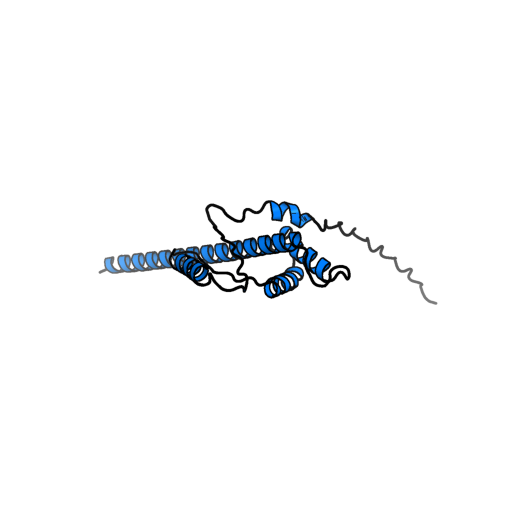.19 92 LEU A O 1
ATOM 752 N N . ASP A 1 93 ? 12.091 -8.075 9.297 1.00 54.56 93 ASP A N 1
ATOM 753 C CA . ASP A 1 93 ? 11.425 -8.658 10.469 1.00 54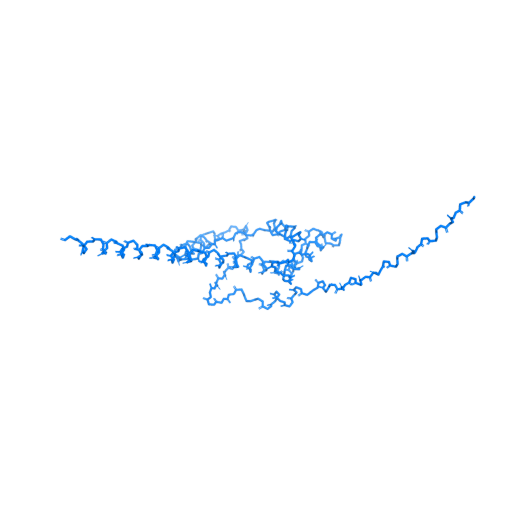.56 93 ASP A CA 1
ATOM 754 C C . ASP A 1 93 ? 9.938 -8.288 10.610 1.00 54.56 93 ASP A C 1
ATOM 756 O O . ASP A 1 93 ? 9.238 -8.886 11.422 1.00 54.56 93 ASP A O 1
ATOM 760 N N . LYS A 1 94 ? 9.431 -7.319 9.831 1.00 53.91 94 LYS A N 1
ATOM 761 C CA . LYS A 1 94 ? 8.023 -6.879 9.894 1.00 53.91 94 LYS A CA 1
ATOM 762 C C . LYS A 1 94 ? 7.167 -7.289 8.688 1.00 53.91 94 LYS A C 1
ATOM 764 O O . LYS A 1 94 ? 5.947 -7.273 8.807 1.00 53.91 94 LYS A O 1
ATOM 769 N N . CYS A 1 95 ? 7.761 -7.668 7.549 1.00 57.44 95 CYS A N 1
ATOM 770 C CA . CYS A 1 95 ? 7.025 -8.197 6.386 1.00 57.44 95 CYS A CA 1
ATOM 771 C C . CYS A 1 95 ? 7.963 -8.989 5.441 1.00 57.44 95 CYS A C 1
ATOM 773 O O . CYS A 1 95 ? 8.348 -8.492 4.378 1.00 57.44 95 CYS A O 1
ATOM 775 N N . PRO A 1 96 ? 8.388 -10.208 5.830 1.00 67.62 96 PRO A N 1
ATOM 776 C CA . PRO A 1 96 ? 9.658 -10.759 5.356 1.00 67.62 96 PRO A CA 1
ATOM 777 C C . PRO A 1 96 ? 9.693 -11.121 3.874 1.00 67.62 96 PRO A C 1
ATOM 779 O O . PRO A 1 96 ? 10.717 -10.936 3.223 1.00 67.62 96 PRO A O 1
ATOM 782 N N . ALA A 1 97 ? 8.588 -11.640 3.334 1.00 74.12 97 ALA A N 1
ATOM 783 C CA . ALA A 1 97 ? 8.571 -12.117 1.958 1.00 74.12 97 ALA A CA 1
ATOM 784 C C . ALA A 1 97 ? 8.333 -10.965 0.979 1.00 74.12 97 ALA A C 1
ATOM 786 O O . ALA A 1 97 ? 9.192 -10.662 0.164 1.00 74.12 97 ALA A O 1
ATOM 787 N N . ILE A 1 98 ? 7.207 -10.258 1.082 1.00 85.00 98 ILE A N 1
ATOM 788 C CA . ILE A 1 98 ? 6.795 -9.286 0.057 1.00 85.00 98 ILE A CA 1
ATOM 789 C C . ILE A 1 98 ? 7.701 -8.048 -0.032 1.00 85.00 98 ILE A C 1
ATOM 791 O O . ILE A 1 98 ? 7.829 -7.475 -1.112 1.00 85.00 98 ILE A O 1
ATOM 795 N N . GLN A 1 99 ? 8.389 -7.663 1.053 1.00 87.62 99 GLN A N 1
ATOM 796 C CA . GLN A 1 99 ? 9.372 -6.569 1.044 1.00 87.62 99 GLN A CA 1
ATOM 797 C C . GLN A 1 99 ? 10.583 -6.877 0.148 1.00 87.62 99 GLN A C 1
ATOM 799 O O . GLN A 1 99 ? 11.256 -5.950 -0.316 1.00 87.62 99 GLN A O 1
ATOM 804 N N . GLY A 1 100 ? 10.823 -8.156 -0.171 1.00 89.38 100 GLY A N 1
ATOM 805 C CA . GLY A 1 100 ? 11.842 -8.594 -1.124 1.00 89.38 100 GLY A CA 1
ATOM 806 C C . GLY A 1 100 ? 11.757 -7.885 -2.478 1.00 89.38 100 GLY A C 1
ATOM 807 O O . GLY A 1 100 ? 12.797 -7.611 -3.074 1.00 89.38 100 GLY A O 1
ATOM 808 N N . VAL A 1 101 ? 10.565 -7.438 -2.902 1.00 92.81 101 VAL A N 1
ATOM 809 C CA . VAL A 1 101 ? 10.396 -6.641 -4.129 1.00 92.81 101 VAL A CA 1
ATOM 810 C C . VAL A 1 101 ? 11.201 -5.335 -4.106 1.00 92.81 101 VAL A C 1
ATOM 812 O O . VAL A 1 101 ? 11.737 -4.922 -5.133 1.00 92.81 101 VAL A O 1
ATOM 815 N N . CYS A 1 102 ? 11.345 -4.684 -2.945 1.00 92.19 102 CYS A N 1
ATOM 816 C CA . CYS A 1 102 ? 12.139 -3.460 -2.813 1.00 92.19 102 CYS A CA 1
ATOM 817 C C . CYS A 1 102 ? 13.641 -3.750 -2.832 1.00 92.19 102 CYS A C 1
ATOM 819 O O . CYS A 1 102 ? 14.398 -2.967 -3.405 1.00 92.19 102 CYS A O 1
ATOM 821 N N . HIS A 1 103 ? 14.079 -4.869 -2.250 1.00 90.06 103 HIS A N 1
ATOM 822 C CA . HIS A 1 103 ? 15.473 -5.309 -2.344 1.00 90.06 103 HIS A CA 1
ATOM 823 C C . HIS A 1 103 ? 15.840 -5.637 -3.794 1.00 90.06 103 HIS A C 1
ATOM 825 O O . HIS A 1 103 ? 16.829 -5.111 -4.306 1.00 90.06 103 HIS A O 1
ATOM 831 N N . TYR A 1 104 ? 14.992 -6.415 -4.472 1.00 91.25 104 TYR A N 1
ATOM 832 C CA . TYR A 1 104 ? 15.141 -6.752 -5.883 1.00 91.25 104 TYR A CA 1
ATOM 833 C C . TYR A 1 104 ? 15.184 -5.492 -6.756 1.00 91.25 104 TYR A C 1
ATOM 835 O O . TYR A 1 104 ? 16.130 -5.282 -7.509 1.00 91.25 104 TYR A O 1
ATOM 843 N N . ALA A 1 105 ? 14.219 -4.582 -6.595 1.00 92.31 105 ALA A N 1
ATOM 844 C CA . ALA A 1 105 ? 14.185 -3.333 -7.351 1.00 92.31 105 ALA A CA 1
ATOM 845 C C . ALA A 1 105 ? 15.396 -2.433 -7.087 1.00 92.31 105 ALA A C 1
ATOM 847 O O . ALA A 1 105 ? 15.906 -1.799 -8.007 1.00 92.31 105 ALA A O 1
ATOM 848 N N . SER A 1 106 ? 15.889 -2.391 -5.848 1.00 91.44 106 SER A N 1
ATOM 849 C CA . SER A 1 106 ? 17.101 -1.645 -5.522 1.00 91.44 106 SER A CA 1
ATOM 850 C C . SER A 1 106 ? 18.349 -2.248 -6.169 1.00 91.44 106 SER A C 1
ATOM 852 O O . SER A 1 106 ? 19.247 -1.487 -6.513 1.00 91.44 106 SER A O 1
ATOM 854 N N . LYS A 1 107 ? 18.420 -3.576 -6.332 1.00 89.81 107 LYS A N 1
ATOM 855 C CA . LYS A 1 107 ? 19.499 -4.258 -7.063 1.00 89.81 107 LYS A CA 1
ATOM 856 C C . LYS A 1 107 ? 19.437 -3.906 -8.550 1.00 89.81 107 LYS A C 1
ATOM 858 O O . LYS A 1 107 ? 20.412 -3.380 -9.067 1.00 89.81 107 LYS A O 1
ATOM 863 N N . VAL A 1 108 ? 18.267 -4.053 -9.177 1.00 90.19 108 VAL A N 1
ATOM 864 C CA . VAL A 1 108 ? 18.023 -3.699 -10.591 1.00 90.19 108 VAL A CA 1
ATOM 865 C C . VAL A 1 108 ? 18.390 -2.242 -10.894 1.00 90.19 108 VAL A C 1
ATOM 867 O O . VAL A 1 108 ? 19.001 -1.963 -11.916 1.00 90.19 108 VAL A O 1
ATOM 870 N N . LEU A 1 109 ? 18.071 -1.305 -9.996 1.00 88.56 109 LEU A N 1
ATOM 871 C CA . LEU A 1 109 ? 18.428 0.114 -10.152 1.00 88.56 109 LEU A CA 1
ATOM 872 C C . LEU A 1 109 ? 19.935 0.396 -10.099 1.00 88.56 109 LEU A C 1
ATOM 874 O O . LEU A 1 109 ? 20.363 1.438 -10.588 1.00 88.56 109 LEU A O 1
ATOM 878 N N . ASN A 1 110 ? 20.707 -0.478 -9.454 1.00 84.56 110 ASN A N 1
ATOM 879 C CA . ASN A 1 110 ? 22.154 -0.348 -9.306 1.00 84.56 110 ASN A CA 1
ATOM 880 C C . ASN A 1 110 ? 22.924 -1.182 -10.347 1.00 84.56 110 ASN A C 1
ATOM 882 O O . ASN A 1 110 ? 24.147 -1.079 -10.411 1.00 84.56 110 ASN A O 1
ATOM 886 N N . GLU A 1 111 ? 22.241 -2.022 -11.127 1.00 83.94 111 GLU A N 1
ATOM 887 C CA . GLU A 1 111 ? 22.844 -2.783 -12.219 1.00 83.94 111 GLU A CA 1
ATOM 888 C C . GLU A 1 111 ? 23.059 -1.878 -13.439 1.00 83.94 111 GLU A C 1
ATOM 890 O O . GLU A 1 111 ? 22.140 -1.201 -13.894 1.00 83.94 111 GLU A O 1
ATOM 895 N N . GLU A 1 112 ? 24.265 -1.911 -14.012 1.00 63.69 112 GLU A N 1
ATOM 896 C CA . GLU A 1 112 ? 24.675 -1.053 -15.141 1.00 63.69 112 GLU A CA 1
ATOM 897 C C . GLU A 1 112 ? 23.813 -1.232 -16.406 1.00 63.69 112 GLU A C 1
ATOM 899 O O . GLU A 1 112 ? 23.779 -0.357 -17.269 1.00 63.69 112 GLU A O 1
ATOM 904 N N . ASN A 1 113 ? 23.084 -2.347 -16.508 1.00 66.31 113 ASN A N 1
ATOM 905 C CA . ASN A 1 113 ? 22.250 -2.686 -17.662 1.00 66.31 113 ASN A CA 1
ATOM 906 C C . ASN A 1 113 ? 20.919 -1.924 -17.713 1.00 66.31 113 ASN A C 1
ATOM 908 O O . ASN A 1 113 ? 20.285 -1.867 -18.767 1.00 66.31 113 ASN A O 1
ATOM 912 N N . TYR A 1 114 ? 20.473 -1.351 -16.595 1.00 63.62 114 TYR A N 1
ATOM 913 C CA . TYR A 1 114 ? 19.259 -0.547 -16.550 1.00 63.62 114 TYR A CA 1
ATOM 914 C C . TYR A 1 114 ? 19.664 0.922 -16.460 1.00 63.62 114 TYR A C 1
ATOM 916 O O . TYR A 1 114 ? 20.331 1.325 -15.514 1.00 63.62 114 TYR A O 1
ATOM 924 N N . TYR A 1 115 ? 19.244 1.740 -17.433 1.00 70.25 115 TYR A N 1
ATOM 925 C CA . TYR A 1 115 ? 19.522 3.185 -17.527 1.00 70.25 115 TYR A CA 1
ATOM 926 C C . TYR A 1 115 ? 18.851 4.020 -16.407 1.00 70.25 115 TYR A C 1
ATOM 928 O O . TYR A 1 115 ? 18.195 5.025 -16.668 1.00 70.25 115 TYR A O 1
ATOM 936 N N . GLY A 1 116 ? 18.924 3.583 -15.148 1.00 71.25 116 GLY A N 1
ATOM 937 C CA . GLY A 1 116 ? 18.265 4.211 -14.002 1.00 71.25 116 GLY A CA 1
ATOM 938 C C . GLY A 1 116 ? 16.736 4.078 -13.995 1.00 71.25 116 GLY A C 1
ATOM 939 O O . GLY A 1 116 ? 16.069 4.728 -13.184 1.00 71.25 116 GLY A O 1
ATOM 940 N N . ALA A 1 117 ? 16.169 3.249 -14.879 1.00 83.31 117 ALA A N 1
ATOM 941 C CA . ALA A 1 117 ? 14.732 3.050 -15.023 1.00 83.31 117 ALA A CA 1
ATOM 942 C C . ALA A 1 117 ? 14.313 1.617 -14.683 1.00 83.31 117 ALA A C 1
ATOM 944 O O . ALA A 1 117 ? 14.928 0.649 -15.132 1.00 83.31 117 ALA A O 1
ATOM 945 N N . LEU A 1 118 ? 13.234 1.486 -13.910 1.00 88.62 118 LEU A N 1
ATOM 946 C CA . LEU A 1 118 ? 12.640 0.188 -13.604 1.00 88.62 118 LEU A CA 1
ATOM 947 C C . LEU A 1 118 ? 11.749 -0.290 -14.759 1.00 88.62 118 LEU A C 1
ATOM 949 O O . LEU A 1 118 ? 10.978 0.506 -15.301 1.00 88.62 118 LEU A O 1
ATOM 953 N N . PRO A 1 119 ? 11.767 -1.589 -15.098 1.00 90.31 119 PRO A N 1
ATOM 954 C CA . PRO A 1 119 ? 10.830 -2.135 -16.067 1.00 90.31 119 PRO A CA 1
ATOM 955 C C . PRO A 1 119 ? 9.390 -2.079 -15.531 1.00 90.31 119 PRO A C 1
ATOM 957 O O . PRO A 1 119 ? 9.140 -2.260 -14.335 1.00 90.31 119 PRO A O 1
ATOM 960 N N . SER A 1 120 ? 8.416 -1.878 -16.424 1.00 90.12 120 SER A N 1
ATOM 961 C CA . SER A 1 120 ? 7.005 -1.655 -16.063 1.00 90.12 120 SER A CA 1
ATOM 962 C C . SER A 1 120 ? 6.398 -2.756 -15.195 1.00 90.12 120 SER A C 1
ATOM 964 O O . SER A 1 120 ? 5.642 -2.469 -14.268 1.00 90.12 120 SER A O 1
ATOM 966 N N . TRP A 1 121 ? 6.770 -4.015 -15.438 1.00 93.31 121 TRP A N 1
ATOM 967 C CA . TRP A 1 121 ? 6.292 -5.155 -14.652 1.00 93.31 121 TRP A CA 1
ATOM 968 C C . TRP A 1 121 ? 6.728 -5.087 -13.181 1.00 93.31 121 TRP A C 1
ATOM 970 O O . TRP A 1 121 ? 6.015 -5.581 -12.304 1.00 93.31 121 TRP A O 1
ATOM 980 N N . LEU A 1 122 ? 7.895 -4.496 -12.912 1.00 92.88 122 LEU A N 1
ATOM 981 C CA . LEU A 1 122 ? 8.453 -4.342 -11.574 1.00 92.88 122 LEU A CA 1
ATOM 982 C C . LEU A 1 122 ? 7.871 -3.102 -10.895 1.00 92.88 122 LEU A C 1
ATOM 984 O O . LEU A 1 122 ? 7.520 -3.161 -9.720 1.00 92.88 122 LEU A O 1
ATOM 988 N N . MET A 1 123 ? 7.658 -2.020 -11.653 1.00 92.62 123 MET A N 1
ATOM 989 C CA . MET A 1 123 ? 6.927 -0.845 -11.166 1.00 92.62 123 MET A CA 1
ATOM 990 C C . MET A 1 123 ? 5.524 -1.215 -10.672 1.00 92.62 123 MET A C 1
ATOM 992 O O . MET A 1 123 ? 5.159 -0.846 -9.560 1.00 92.62 123 MET A O 1
ATOM 996 N N . ALA A 1 124 ? 4.767 -2.007 -11.438 1.00 92.00 124 ALA A N 1
ATOM 997 C CA . ALA A 1 124 ? 3.429 -2.453 -11.040 1.00 92.00 124 ALA A CA 1
ATOM 998 C C . ALA A 1 124 ? 3.432 -3.213 -9.698 1.00 92.00 124 ALA A C 1
ATOM 1000 O O . ALA A 1 124 ? 2.575 -2.991 -8.844 1.00 92.00 124 ALA A O 1
ATOM 1001 N N . ARG A 1 125 ? 4.438 -4.065 -9.477 1.00 94.19 125 ARG A N 1
ATOM 1002 C CA . ARG A 1 125 ? 4.606 -4.838 -8.236 1.00 94.19 125 ARG A CA 1
ATOM 1003 C C . ARG A 1 125 ? 5.009 -3.967 -7.053 1.00 94.19 125 ARG A C 1
ATOM 1005 O O . ARG A 1 125 ? 4.475 -4.139 -5.962 1.00 94.19 125 ARG A O 1
ATOM 1012 N N . ILE A 1 126 ? 5.887 -2.991 -7.271 1.00 93.94 126 ILE A N 1
ATOM 1013 C CA . ILE A 1 126 ? 6.231 -1.997 -6.248 1.00 93.94 126 ILE A CA 1
ATOM 1014 C C . ILE A 1 126 ? 4.991 -1.191 -5.861 1.00 93.94 126 ILE A C 1
ATOM 1016 O O . ILE A 1 126 ? 4.737 -1.015 -4.675 1.00 93.94 126 ILE A O 1
ATOM 1020 N N . ILE A 1 127 ? 4.192 -0.745 -6.834 1.00 92.88 127 ILE A N 1
ATOM 1021 C CA . ILE A 1 127 ? 2.937 -0.030 -6.572 1.00 92.88 127 ILE A CA 1
ATOM 1022 C C . ILE A 1 127 ? 1.994 -0.905 -5.738 1.00 92.88 127 ILE A C 1
ATOM 1024 O O . ILE A 1 127 ? 1.496 -0.442 -4.714 1.00 92.88 127 ILE A O 1
ATOM 1028 N N . LYS A 1 128 ? 1.814 -2.181 -6.105 1.00 92.50 128 LYS A N 1
ATOM 1029 C CA . LYS A 1 128 ? 1.007 -3.137 -5.329 1.00 92.50 128 LYS A CA 1
ATOM 1030 C C . LYS A 1 128 ? 1.498 -3.266 -3.883 1.00 92.50 128 LYS A C 1
ATOM 1032 O O . LYS A 1 128 ? 0.699 -3.191 -2.954 1.00 92.50 128 LYS A O 1
ATOM 1037 N N . TYR A 1 129 ? 2.809 -3.389 -3.683 1.00 92.31 129 TYR A N 1
ATOM 1038 C CA . TYR A 1 129 ? 3.409 -3.450 -2.350 1.00 92.31 129 TYR A CA 1
ATOM 1039 C C . TYR A 1 129 ? 3.201 -2.157 -1.543 1.00 92.31 129 TYR A C 1
ATOM 1041 O O . TYR A 1 129 ? 2.899 -2.209 -0.351 1.00 92.31 129 TYR A O 1
ATOM 1049 N N . LEU A 1 130 ? 3.315 -0.987 -2.175 1.00 91.44 130 LEU A N 1
ATOM 1050 C CA . LEU A 1 130 ? 3.070 0.297 -1.514 1.00 91.44 130 LEU A CA 1
ATOM 1051 C C . LEU A 1 130 ? 1.600 0.463 -1.105 1.00 91.44 130 LEU A C 1
ATOM 1053 O O . LEU A 1 130 ? 1.338 0.967 -0.015 1.00 91.44 130 LEU A O 1
ATOM 1057 N N . ILE A 1 131 ? 0.656 -0.006 -1.928 1.00 90.12 131 ILE A N 1
ATOM 1058 C CA . ILE A 1 131 ? -0.774 -0.032 -1.583 1.00 90.12 131 ILE A CA 1
ATOM 1059 C C . ILE A 1 131 ? -1.016 -0.947 -0.383 1.00 90.12 131 ILE A C 1
ATOM 1061 O O . ILE A 1 131 ? -1.675 -0.537 0.569 1.00 90.12 131 ILE A O 1
ATOM 1065 N N . TYR A 1 132 ? -0.435 -2.150 -0.391 1.00 88.81 132 TYR A N 1
ATOM 1066 C CA . TYR A 1 132 ? -0.512 -3.067 0.747 1.00 88.81 132 TYR A CA 1
ATOM 1067 C C . TYR A 1 132 ? 0.000 -2.412 2.037 1.00 88.81 132 TYR A C 1
ATOM 1069 O O . TYR A 1 132 ? -0.658 -2.459 3.071 1.00 88.81 132 TYR A O 1
ATOM 1077 N N . ARG A 1 133 ? 1.147 -1.727 1.980 1.00 87.94 133 ARG A N 1
ATOM 1078 C CA . ARG A 1 133 ? 1.679 -1.020 3.151 1.00 87.94 133 ARG A CA 1
ATOM 1079 C C . ARG A 1 133 ? 0.757 0.093 3.646 1.00 87.94 133 ARG A C 1
ATOM 1081 O O . ARG A 1 133 ? 0.593 0.229 4.855 1.00 87.94 133 ARG A O 1
ATOM 1088 N N . ALA A 1 134 ? 0.175 0.872 2.736 1.00 86.25 134 ALA A N 1
ATOM 1089 C CA . ALA A 1 134 ? -0.770 1.929 3.089 1.00 86.25 134 ALA A CA 1
ATOM 1090 C C . ALA A 1 134 ? -2.033 1.358 3.754 1.00 86.25 134 ALA A C 1
ATOM 1092 O O . ALA A 1 134 ? -2.514 1.916 4.740 1.00 86.25 134 ALA A O 1
ATOM 1093 N N . ARG A 1 135 ? -2.520 0.213 3.262 1.00 85.81 135 ARG A N 1
ATOM 1094 C CA . ARG A 1 135 ? -3.614 -0.541 3.877 1.00 85.81 135 ARG A CA 1
ATOM 1095 C C . ARG A 1 135 ? -3.270 -0.959 5.308 1.00 85.81 135 ARG A C 1
ATOM 1097 O O . ARG A 1 135 ? -4.030 -0.638 6.216 1.00 85.81 135 ARG A O 1
ATOM 1104 N N . GLU A 1 136 ? -2.140 -1.632 5.519 1.00 83.81 136 GLU A N 1
ATOM 1105 C CA . GLU A 1 136 ? -1.726 -2.106 6.851 1.00 83.81 136 GLU A CA 1
ATOM 1106 C C . GLU A 1 136 ? -1.582 -0.953 7.852 1.00 83.81 136 GLU A C 1
ATOM 1108 O O . GLU A 1 136 ? -2.030 -1.039 8.997 1.00 83.81 136 GLU A O 1
ATOM 1113 N N . GLU A 1 137 ? -1.002 0.164 7.410 1.00 82.88 137 GLU A N 1
ATOM 1114 C CA . GLU A 1 137 ? -0.883 1.370 8.226 1.00 82.88 137 GLU A CA 1
ATOM 1115 C C . GLU A 1 137 ? -2.256 1.961 8.569 1.00 82.88 137 GLU A C 1
ATOM 1117 O O . GLU A 1 137 ? -2.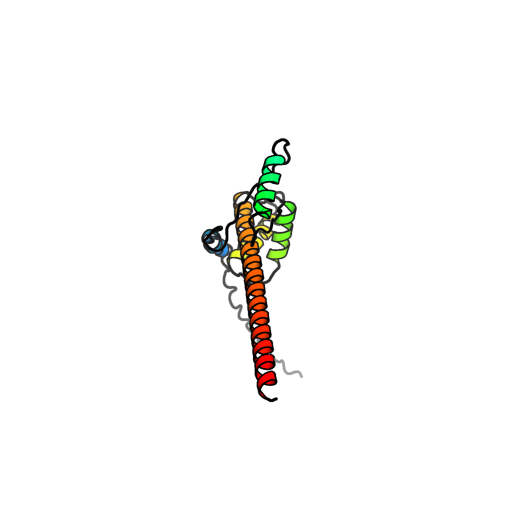514 2.278 9.731 1.00 82.88 137 GLU A O 1
ATOM 1122 N N . SER A 1 138 ? -3.161 2.054 7.590 1.00 80.38 138 SER A N 1
ATOM 1123 C CA . SER A 1 138 ? -4.512 2.579 7.793 1.00 80.38 138 SER A CA 1
ATOM 1124 C C . SER A 1 138 ? -5.342 1.702 8.731 1.00 80.38 138 SER A C 1
ATOM 1126 O O . SER A 1 138 ? -5.908 2.212 9.698 1.00 80.38 138 SER A O 1
ATOM 1128 N N . ILE A 1 139 ? -5.358 0.382 8.520 1.00 78.75 139 ILE A N 1
ATOM 1129 C CA . ILE A 1 139 ? -6.040 -0.569 9.409 1.00 78.75 139 ILE A CA 1
ATOM 1130 C C . ILE A 1 139 ? -5.461 -0.470 10.824 1.00 78.75 139 ILE A C 1
ATOM 1132 O O . ILE A 1 139 ? -6.211 -0.419 11.799 1.00 78.75 139 ILE A O 1
ATOM 1136 N N . GLY A 1 140 ? -4.134 -0.385 10.952 1.00 78.81 140 GLY A N 1
ATOM 1137 C CA . GLY A 1 140 ? -3.466 -0.225 12.240 1.00 78.81 140 GLY A CA 1
ATOM 1138 C C . GLY A 1 140 ? -3.799 1.090 12.952 1.00 78.81 140 GLY A C 1
ATOM 1139 O O . GLY A 1 140 ? -3.836 1.122 14.181 1.00 78.81 140 GLY A O 1
ATOM 1140 N N . ILE A 1 141 ? -4.032 2.184 12.222 1.00 78.44 141 ILE A N 1
ATOM 1141 C CA . ILE A 1 141 ? -4.521 3.449 12.797 1.00 78.44 141 ILE A CA 1
ATOM 1142 C C . ILE A 1 141 ? -5.965 3.286 13.276 1.00 78.44 141 ILE A C 1
ATOM 1144 O O . ILE A 1 141 ? -6.279 3.675 14.396 1.00 78.44 141 ILE A O 1
ATOM 1148 N N . VAL A 1 142 ? -6.833 2.674 12.467 1.00 78.62 142 VAL A N 1
ATOM 1149 C CA . VAL A 1 142 ? -8.254 2.540 12.815 1.00 78.62 142 VAL A CA 1
ATOM 1150 C C . VAL A 1 142 ? -8.463 1.638 14.028 1.00 78.62 142 VAL A C 1
ATOM 1152 O O . VAL A 1 142 ? -9.257 1.984 14.895 1.00 78.62 142 VAL A O 1
ATOM 1155 N N . LYS A 1 143 ? -7.719 0.531 14.141 1.00 82.19 143 LYS A N 1
ATOM 1156 C CA . LYS A 1 143 ? -7.760 -0.326 15.339 1.00 82.19 143 LYS A CA 1
ATOM 1157 C C . LYS A 1 143 ? -7.409 0.461 16.604 1.00 82.19 143 LYS A C 1
ATOM 1159 O O . LYS A 1 143 ? -8.170 0.436 17.559 1.00 82.19 143 LYS A O 1
ATOM 1164 N N . ARG A 1 144 ? -6.325 1.245 16.557 1.00 84.12 144 ARG A N 1
ATOM 1165 C CA . ARG A 1 144 ? -5.904 2.099 17.680 1.00 84.12 144 ARG A CA 1
ATOM 1166 C C . ARG A 1 144 ? -6.953 3.144 18.064 1.00 84.12 144 ARG A C 1
ATOM 1168 O O . ARG A 1 144 ? -7.127 3.407 19.244 1.00 84.12 144 ARG A O 1
ATOM 1175 N N . LEU A 1 145 ? -7.645 3.734 17.088 1.00 83.62 145 LEU A N 1
ATOM 1176 C CA . LEU A 1 145 ? -8.725 4.687 17.363 1.00 83.62 145 LEU A CA 1
ATOM 1177 C C . LEU A 1 145 ? -9.939 4.014 18.014 1.00 83.62 145 LEU A C 1
ATOM 1179 O O . LEU A 1 145 ? -10.498 4.576 18.947 1.00 83.62 145 LEU A O 1
ATOM 1183 N N . ALA A 1 146 ? -10.316 2.817 17.561 1.00 84.62 146 ALA A N 1
ATOM 1184 C CA . ALA A 1 146 ? -11.414 2.060 18.160 1.00 84.62 146 ALA A CA 1
ATOM 1185 C C . ALA A 1 146 ? -11.093 1.603 19.594 1.00 84.62 146 ALA A C 1
ATOM 1187 O O . ALA A 1 146 ? -11.968 1.620 20.454 1.00 84.62 146 ALA A O 1
ATOM 1188 N N . ASP A 1 147 ? -9.840 1.221 19.863 1.00 90.38 147 ASP A N 1
ATOM 1189 C CA . ASP A 1 147 ? -9.398 0.876 21.218 1.00 90.38 147 ASP A CA 1
ATOM 1190 C C . ASP A 1 147 ? -9.472 2.088 22.162 1.00 90.38 147 ASP A C 1
ATOM 1192 O O . ASP A 1 147 ? -9.982 1.952 23.270 1.00 90.38 147 ASP A O 1
ATOM 1196 N N . LEU A 1 148 ? -9.053 3.275 21.703 1.00 90.88 148 LEU A N 1
ATOM 1197 C CA . LEU A 1 148 ? -9.171 4.524 22.469 1.00 90.88 148 LEU A CA 1
ATOM 1198 C C . LEU A 1 148 ? -10.630 4.914 22.744 1.00 90.88 148 LEU A C 1
ATOM 1200 O O . LEU A 1 148 ? -10.947 5.356 23.842 1.00 90.88 148 LEU A O 1
ATOM 1204 N N . GLU A 1 149 ? -11.519 4.765 21.758 1.00 90.50 149 GLU A N 1
ATOM 1205 C CA . GLU A 1 149 ? -12.952 5.046 21.925 1.00 90.50 149 GLU A CA 1
ATOM 1206 C C . GLU A 1 149 ? -13.569 4.128 22.991 1.00 90.50 149 GLU A C 1
ATOM 1208 O O . GLU A 1 149 ? -14.260 4.605 23.887 1.00 90.50 149 GLU A O 1
ATOM 1213 N N . ARG A 1 150 ? -13.219 2.833 22.971 1.00 91.50 150 ARG A N 1
ATOM 1214 C CA . ARG A 1 150 ? -13.639 1.878 24.005 1.00 91.50 150 ARG A CA 1
ATOM 1215 C C . ARG A 1 150 ? -13.117 2.258 25.395 1.00 91.50 150 ARG A C 1
ATOM 1217 O O . ARG A 1 150 ? -13.882 2.202 26.350 1.00 91.50 150 ARG A O 1
ATOM 1224 N N . GLU A 1 151 ? -11.844 2.638 25.517 1.00 92.12 151 GLU A N 1
ATOM 1225 C CA . GLU A 1 151 ? -11.257 3.063 26.800 1.00 92.12 151 GLU A CA 1
ATOM 1226 C C . GLU A 1 151 ? -11.974 4.296 27.375 1.00 92.12 151 GLU A C 1
ATOM 1228 O O . GLU A 1 151 ? -12.265 4.341 28.569 1.00 92.12 151 GLU A O 1
ATOM 1233 N N . ILE A 1 152 ? -12.329 5.264 26.523 1.00 91.62 152 ILE A N 1
ATOM 1234 C CA . ILE A 1 152 ? -13.099 6.447 26.927 1.00 91.62 152 ILE A CA 1
ATOM 1235 C C . ILE A 1 152 ? -14.498 6.050 27.420 1.00 91.62 152 ILE A C 1
ATOM 1237 O O . ILE A 1 152 ? -14.928 6.521 28.473 1.00 91.62 152 ILE A O 1
ATOM 1241 N N . ASP A 1 153 ? -15.209 5.186 26.693 1.00 91.88 153 ASP A N 1
ATOM 1242 C CA . ASP A 1 153 ? -16.548 4.728 27.085 1.00 91.88 153 ASP A CA 1
ATOM 1243 C C . ASP A 1 153 ? -16.532 3.973 28.425 1.00 91.88 153 ASP A C 1
ATOM 1245 O O . ASP A 1 153 ? -17.419 4.160 29.265 1.00 91.88 153 ASP A O 1
ATOM 1249 N N . GLU A 1 154 ? -15.503 3.153 28.654 1.00 91.81 154 GLU A N 1
ATOM 1250 C CA . GLU A 1 154 ? -15.281 2.458 29.924 1.00 91.81 154 GLU A CA 1
ATOM 1251 C C . GLU A 1 154 ? -15.031 3.448 31.073 1.00 91.81 154 GLU A C 1
ATOM 1253 O O . GLU A 1 154 ? -15.657 3.327 32.130 1.00 91.81 154 GLU A O 1
ATOM 1258 N N . GLU A 1 155 ? -14.190 4.470 30.872 1.00 90.12 155 GLU A N 1
ATOM 1259 C CA . GLU A 1 155 ? -13.975 5.527 31.869 1.00 90.12 155 GLU A CA 1
ATOM 1260 C C . GLU A 1 155 ? -15.267 6.296 32.178 1.00 90.12 155 GLU A C 1
ATOM 1262 O O . GLU A 1 155 ? -15.603 6.492 33.351 1.00 90.12 155 GLU A O 1
ATOM 1267 N N . TYR A 1 156 ? -16.043 6.674 31.156 1.00 89.50 156 TYR A N 1
ATOM 1268 C CA . TYR A 1 156 ? -17.338 7.333 31.347 1.00 89.50 156 TYR A CA 1
ATOM 1269 C C . TYR A 1 156 ? -18.309 6.468 32.152 1.00 89.50 156 TYR A C 1
ATOM 1271 O O . TYR A 1 156 ? -18.996 6.975 33.046 1.00 89.50 156 TYR A O 1
ATOM 1279 N N . TRP A 1 157 ? -18.361 5.167 31.867 1.00 90.38 157 TRP A N 1
ATOM 1280 C CA . TRP A 1 157 ? -19.210 4.230 32.597 1.00 90.38 157 TRP A CA 1
ATOM 1281 C C . TRP A 1 157 ? -18.803 4.115 34.073 1.00 90.38 157 TRP A C 1
ATOM 1283 O O . TRP A 1 157 ? -19.663 4.137 34.962 1.00 90.38 157 TRP A O 1
ATOM 1293 N N . ILE A 1 158 ? -17.498 4.062 34.356 1.00 90.25 158 ILE A N 1
ATOM 1294 C CA . ILE A 1 158 ? -16.970 4.055 35.727 1.00 90.25 158 ILE A CA 1
ATOM 1295 C C . ILE A 1 158 ? -17.357 5.351 36.450 1.00 90.25 158 ILE A C 1
ATOM 1297 O O . ILE A 1 158 ? -17.900 5.290 37.556 1.00 90.25 158 ILE A O 1
ATOM 1301 N N . MET A 1 159 ? -17.147 6.517 35.829 1.00 88.50 159 MET A N 1
ATOM 1302 C CA . MET A 1 159 ? -17.483 7.817 36.425 1.00 88.50 159 MET A CA 1
ATOM 1303 C C . MET A 1 159 ? -18.978 7.939 36.749 1.00 88.50 159 MET A C 1
ATOM 1305 O O . MET A 1 159 ? -19.332 8.381 37.843 1.00 88.50 159 MET A O 1
ATOM 1309 N N . GLN A 1 160 ? -19.859 7.503 35.842 1.00 83.31 160 GLN A N 1
ATOM 1310 C CA . GLN A 1 160 ? -21.307 7.497 36.079 1.00 83.31 160 GLN A CA 1
ATOM 1311 C C . GLN A 1 160 ? -21.702 6.552 37.217 1.00 83.31 160 GLN A C 1
ATOM 1313 O O . GLN A 1 160 ? -22.551 6.887 38.041 1.00 83.31 160 GLN A O 1
ATOM 1318 N N . THR A 1 161 ? -21.079 5.376 37.292 1.00 82.56 161 THR A N 1
ATOM 1319 C CA . THR A 1 161 ? -21.369 4.394 38.344 1.00 82.56 161 THR A CA 1
ATOM 1320 C C . THR A 1 161 ? -20.948 4.912 39.720 1.00 82.56 161 THR A C 1
ATOM 1322 O O . THR A 1 161 ? -21.705 4.784 40.682 1.00 82.56 161 THR A O 1
ATOM 1325 N N . VAL A 1 162 ? -19.782 5.562 39.808 1.00 81.38 162 VAL A N 1
ATOM 1326 C CA . VAL A 1 162 ? -19.306 6.204 41.042 1.00 81.38 162 VAL A CA 1
ATOM 1327 C C . VAL A 1 162 ? -20.236 7.349 41.453 1.00 81.38 162 VAL A C 1
ATOM 1329 O O . VAL A 1 162 ? -20.682 7.367 42.600 1.00 81.38 162 VAL A O 1
ATOM 1332 N N . ALA A 1 163 ? -20.606 8.242 40.528 1.00 75.69 163 ALA A N 1
ATOM 1333 C CA . ALA A 1 163 ? -21.518 9.355 40.804 1.00 75.69 163 ALA A CA 1
ATOM 1334 C C . ALA A 1 163 ? -22.883 8.877 41.340 1.00 75.69 163 ALA A C 1
ATOM 1336 O O . ALA A 1 163 ? -23.327 9.323 42.395 1.00 75.69 163 ALA A O 1
ATOM 1337 N N . ASN A 1 164 ? -23.490 7.879 40.692 1.00 71.69 164 ASN A N 1
ATOM 1338 C CA . ASN A 1 164 ? -24.787 7.319 41.094 1.00 71.69 164 ASN A CA 1
ATOM 1339 C C . ASN A 1 164 ? -24.748 6.545 42.427 1.00 71.69 164 ASN A C 1
ATOM 1341 O O . ASN A 1 164 ? -25.786 6.312 43.049 1.00 71.69 164 ASN A O 1
ATOM 1345 N N . SER A 1 165 ? -23.569 6.084 42.854 1.00 68.06 165 SER A N 1
ATOM 1346 C CA . SER A 1 165 ? -23.388 5.386 44.133 1.00 68.06 165 SER A CA 1
ATOM 1347 C C . SER A 1 165 ? -23.142 6.333 45.313 1.00 68.06 165 SER A C 1
ATOM 1349 O O . SER A 1 165 ? -23.483 5.979 46.441 1.00 68.06 165 SER A O 1
ATOM 1351 N N . GLY A 1 166 ? -22.620 7.539 45.055 1.00 59.75 166 GLY A N 1
ATOM 1352 C CA . GLY A 1 166 ? -22.442 8.592 46.061 1.00 59.75 166 GLY A CA 1
ATOM 1353 C C . GLY A 1 166 ? -23.749 9.275 46.472 1.00 59.75 166 GLY A C 1
ATOM 1354 O O . GLY A 1 166 ? -23.912 9.614 47.635 1.00 59.75 166 GLY A O 1
ATOM 1355 N N . GLU A 1 167 ? -24.722 9.391 45.562 1.00 57.06 167 GLU A N 1
ATOM 1356 C CA . GLU A 1 167 ? -26.036 10.000 45.845 1.00 57.06 167 GLU A CA 1
ATOM 1357 C C . GLU A 1 167 ? -26.962 9.135 46.725 1.00 57.06 167 GLU A C 1
ATOM 1359 O O . GLU A 1 167 ? -27.993 9.607 47.189 1.00 57.06 167 GLU A O 1
ATOM 1364 N N . LYS A 1 168 ? -26.627 7.860 46.967 1.00 55.62 168 LYS A N 1
ATOM 1365 C CA . LYS A 1 168 ? -27.448 6.939 47.780 1.00 55.62 168 LYS A CA 1
ATOM 1366 C C . LYS A 1 168 ? -27.080 6.904 49.270 1.00 55.62 168 LYS A C 1
ATOM 1368 O O . LYS A 1 168 ? -27.605 6.049 49.983 1.00 55.62 168 LYS A O 1
ATOM 1373 N N . GLN A 1 169 ? -26.159 7.754 49.727 1.00 51.09 169 GLN A N 1
ATOM 1374 C CA . GLN A 1 169 ? -25.679 7.766 51.118 1.00 51.09 169 GLN A CA 1
ATOM 1375 C C . GLN A 1 169 ? -26.127 8.973 51.962 1.00 51.09 169 GLN A C 1
ATOM 1377 O O . GLN A 1 169 ? -25.761 9.016 53.137 1.00 51.09 169 GLN A O 1
ATOM 1382 N N . ASP A 1 170 ? -26.959 9.865 51.419 1.00 45.28 170 ASP A N 1
ATOM 1383 C CA . ASP A 1 170 ? -27.645 10.939 52.164 1.00 45.28 170 ASP A CA 1
ATOM 1384 C C . ASP A 1 170 ? -29.126 10.596 52.414 1.00 45.28 170 ASP A C 1
ATOM 1386 O O . ASP A 1 170 ? -29.656 10.993 53.481 1.00 45.28 170 ASP A O 1
#

pLDDT: mean 76.06, std 16.47, range [37.06, 94.19]